Protein AF-A0A1I0G043-F1 (afdb_monomer_lite)

Secondary structure (DSSP, 8-state):
---EEE--S--B--SSPPSSHHHHHHTBHHHHHHTSPEEEEEEEEE--BTTBPPEEEEEEEEEEEEEEPSTT-EEEEEEEEEESSPPTTSPP-EEEEEESS---SHHHHHHHHHHHHHTHHHHHHHHHHS------

InterPro domains:
  IPR012337 Ribonuclease H-like superfamily [SSF53098] (2-127)
  IPR047768 Transposase for transposon Tn5-like [PTHR37319] (3-129)

Sequence (136 aa):
MNWLVRSKHNRNLAEQSPTTEEEEQVNKLWHKTEKSTALGQINFTYRRRGKAESREVIQTLYQSRQILPGKRGIEVTCIIAKEEEPVAGIKPIICRLITNGLISTKDEAIELINWYRARWEIDVFFHVVVPLKSYN

Structure (mmCIF, N/CA/C/O backbone):
data_AF-A0A1I0G043-F1
#
_entry.id   AF-A0A1I0G043-F1
#
loop_
_atom_site.group_PDB
_atom_site.id
_atom_site.type_symbol
_atom_site.label_atom_id
_atom_site.label_alt_id
_atom_site.label_comp_id
_atom_site.label_asym_id
_atom_site.label_entity_id
_atom_site.label_seq_id
_atom_site.pdbx_PDB_ins_code
_atom_site.Cartn_x
_atom_site.Cartn_y
_atom_site.Cartn_z
_atom_site.occupancy
_atom_site.B_iso_or_equiv
_atom_site.auth_seq_id
_atom_site.auth_comp_id
_atom_site.auth_asym_id
_atom_site.auth_atom_id
_atom_site.pdbx_PDB_model_num
ATOM 1 N N . MET A 1 1 ? -1.604 -18.276 -10.552 1.00 72.81 1 MET A N 1
ATOM 2 C CA . MET A 1 1 ? -2.395 -17.996 -9.332 1.00 72.81 1 MET A CA 1
ATOM 3 C C . MET A 1 1 ? -2.104 -16.571 -8.886 1.00 72.81 1 MET A C 1
ATOM 5 O O . MET A 1 1 ? -0.935 -16.203 -8.889 1.00 72.81 1 MET A O 1
ATOM 9 N N . ASN A 1 2 ? -3.135 -15.790 -8.548 1.00 89.75 2 ASN A N 1
ATOM 10 C CA . ASN A 1 2 ? -2.985 -14.420 -8.046 1.00 89.75 2 ASN A CA 1
ATOM 11 C C . ASN A 1 2 ? -2.899 -14.410 -6.519 1.00 89.75 2 ASN A C 1
ATOM 13 O O . ASN A 1 2 ? -3.556 -15.216 -5.862 1.00 89.75 2 ASN A O 1
ATOM 17 N N . TRP A 1 3 ? -2.081 -13.522 -5.961 1.00 94.62 3 TRP A N 1
ATOM 18 C CA . TRP A 1 3 ? -1.849 -13.432 -4.521 1.00 94.62 3 TRP A CA 1
ATOM 19 C C . TRP A 1 3 ? -1.793 -11.983 -4.049 1.00 94.62 3 TRP A C 1
ATOM 21 O O . TRP A 1 3 ? -1.403 -11.084 -4.790 1.00 94.62 3 TRP A O 1
ATOM 31 N N . LEU A 1 4 ? -2.154 -11.765 -2.786 1.00 95.69 4 LEU A N 1
ATOM 32 C CA . LEU A 1 4 ? -2.081 -10.477 -2.105 1.00 95.69 4 LEU A CA 1
ATOM 33 C C . LEU A 1 4 ? -1.532 -10.703 -0.698 1.00 95.69 4 LEU A C 1
ATOM 35 O O . LEU A 1 4 ? -2.106 -11.456 0.086 1.00 95.69 4 LEU A O 1
ATOM 39 N N . VAL A 1 5 ? -0.409 -10.068 -0.372 1.00 95.44 5 VAL A N 1
ATOM 40 C CA . VAL A 1 5 ? 0.308 -10.324 0.883 1.00 95.44 5 VAL A CA 1
ATOM 41 C C . VAL A 1 5 ? 0.645 -9.013 1.579 1.00 95.44 5 VAL A C 1
ATOM 43 O O . VAL A 1 5 ? 1.163 -8.085 0.959 1.00 95.44 5 VAL A O 1
ATOM 46 N N . ARG A 1 6 ? 0.417 -8.945 2.898 1.00 95.81 6 ARG A N 1
ATOM 47 C CA . ARG A 1 6 ? 0.951 -7.847 3.715 1.00 95.81 6 ARG A CA 1
ATOM 48 C C . ARG A 1 6 ? 2.447 -8.029 3.888 1.00 95.81 6 ARG A C 1
ATOM 50 O O . ARG A 1 6 ? 2.893 -9.029 4.447 1.00 95.81 6 ARG A O 1
ATOM 57 N N . SER A 1 7 ? 3.225 -7.032 3.495 1.00 95.56 7 SER A N 1
ATOM 58 C CA . SER A 1 7 ? 4.649 -7.051 3.787 1.00 95.56 7 SER A CA 1
ATOM 59 C C . SER A 1 7 ? 4.922 -6.602 5.216 1.00 95.56 7 SER A C 1
ATOM 61 O O . SER A 1 7 ? 4.462 -5.547 5.655 1.00 95.56 7 SER A O 1
ATOM 63 N N . LYS A 1 8 ? 5.734 -7.386 5.926 1.00 93.81 8 LYS A N 1
ATOM 64 C CA . LYS A 1 8 ? 6.285 -7.019 7.235 1.00 93.81 8 LYS A CA 1
ATOM 65 C C . LYS A 1 8 ? 7.544 -6.152 7.117 1.00 93.81 8 LYS A C 1
ATOM 67 O O . LYS A 1 8 ? 7.790 -5.318 7.981 1.00 93.81 8 LYS A O 1
ATOM 72 N N . HIS A 1 9 ? 8.331 -6.339 6.058 1.00 93.38 9 HIS A N 1
ATOM 73 C CA . HIS A 1 9 ? 9.678 -5.774 5.937 1.00 93.38 9 HIS A CA 1
ATOM 74 C C . HIS A 1 9 ? 9.759 -4.673 4.876 1.00 93.38 9 HIS A C 1
ATOM 76 O O . HIS A 1 9 ? 9.035 -4.701 3.873 1.00 93.38 9 HIS A O 1
ATOM 82 N N . ASN A 1 10 ? 10.662 -3.714 5.097 1.00 94.44 10 ASN A N 1
ATOM 83 C CA . ASN A 1 10 ? 11.075 -2.728 4.104 1.00 94.44 10 ASN A CA 1
ATOM 84 C C . ASN A 1 10 ? 12.298 -3.263 3.356 1.00 94.44 10 ASN A C 1
ATOM 86 O O . ASN A 1 10 ? 13.415 -3.205 3.866 1.00 94.44 10 ASN A O 1
ATOM 90 N N . ARG A 1 11 ? 12.062 -3.879 2.197 1.00 92.62 11 ARG A N 1
ATOM 91 C CA . ARG A 1 11 ? 13.116 -4.558 1.438 1.00 92.62 11 ARG A CA 1
ATOM 92 C C . ARG A 1 11 ? 14.032 -3.534 0.772 1.00 92.62 11 ARG A C 1
ATOM 94 O O . ARG A 1 11 ? 13.555 -2.490 0.333 1.00 92.62 11 ARG A O 1
ATOM 101 N N . ASN A 1 12 ? 15.321 -3.848 0.699 1.00 92.88 12 ASN A N 1
ATOM 102 C CA . ASN A 1 12 ? 16.228 -3.144 -0.199 1.00 92.88 12 ASN A CA 1
ATOM 103 C C . ASN A 1 12 ? 15.955 -3.612 -1.637 1.00 92.88 12 ASN A C 1
ATOM 105 O O . ASN A 1 12 ? 15.625 -4.782 -1.839 1.00 92.88 12 ASN A O 1
ATOM 109 N N . LEU A 1 13 ? 16.031 -2.694 -2.594 1.00 91.56 13 LEU A N 1
ATOM 110 C CA . LEU A 1 13 ? 15.864 -2.967 -4.020 1.00 91.56 13 LEU A CA 1
ATOM 111 C C . LEU A 1 13 ? 17.181 -2.935 -4.794 1.00 91.56 13 LEU A C 1
ATOM 113 O O . LEU A 1 13 ? 17.222 -3.443 -5.909 1.00 91.56 13 LEU A O 1
ATOM 117 N N . ALA A 1 14 ? 18.233 -2.338 -4.233 1.00 85.88 14 ALA A N 1
ATOM 118 C CA . ALA A 1 14 ? 19.546 -2.347 -4.859 1.00 85.88 14 ALA A CA 1
ATOM 119 C C . ALA A 1 14 ? 20.186 -3.738 -4.742 1.00 85.88 14 ALA A C 1
ATOM 121 O O . ALA A 1 14 ? 20.084 -4.391 -3.701 1.00 85.88 14 ALA A O 1
ATOM 122 N N . GLU A 1 15 ? 20.853 -4.180 -5.809 1.00 76.56 15 GLU A N 1
ATOM 123 C CA . GLU A 1 15 ? 21.669 -5.402 -5.787 1.00 76.56 15 GLU A CA 1
ATOM 124 C C . GLU A 1 15 ? 22.975 -5.195 -5.015 1.00 76.56 15 GLU A C 1
ATOM 126 O O . GLU A 1 15 ? 23.466 -6.111 -4.359 1.00 76.56 15 GLU A O 1
ATOM 131 N N . GLN A 1 16 ? 23.518 -3.978 -5.076 1.00 78.06 16 GLN A N 1
ATOM 132 C CA . GLN A 1 16 ? 24.727 -3.582 -4.366 1.00 78.06 16 GLN A CA 1
ATOM 133 C C . GLN A 1 16 ? 24.370 -2.923 -3.035 1.00 78.06 16 GLN A C 1
ATOM 135 O O . GLN A 1 16 ? 23.345 -2.244 -2.908 1.00 78.06 16 GLN A O 1
ATOM 140 N N . SER A 1 17 ? 25.227 -3.126 -2.035 1.00 81.50 17 SER A N 1
ATOM 141 C CA . SER A 1 17 ? 25.097 -2.438 -0.755 1.00 81.50 17 SER A CA 1
ATOM 142 C C . SER A 1 17 ? 25.218 -0.924 -0.961 1.00 81.50 17 SER A C 1
ATOM 144 O O . SER A 1 17 ? 26.100 -0.492 -1.704 1.00 81.50 17 SER A O 1
ATOM 146 N N . PRO A 1 18 ? 24.351 -0.120 -0.325 1.00 83.81 18 PRO A N 1
ATOM 147 C CA . PRO A 1 18 ? 24.419 1.333 -0.423 1.00 83.81 18 PRO A CA 1
ATOM 148 C C . PRO A 1 18 ? 25.740 1.843 0.159 1.00 83.81 18 PRO A C 1
ATOM 150 O O . PRO A 1 18 ? 26.252 1.274 1.125 1.00 83.81 18 PRO A O 1
ATOM 153 N N . THR A 1 19 ? 26.284 2.911 -0.424 1.00 87.12 19 THR A N 1
ATOM 154 C CA . THR A 1 19 ? 27.522 3.543 0.062 1.00 87.12 19 THR A CA 1
ATOM 155 C C . THR A 1 19 ? 27.247 4.711 1.006 1.00 87.12 19 THR A C 1
ATOM 157 O O . THR A 1 19 ? 28.114 5.088 1.792 1.00 87.12 19 THR A O 1
ATOM 160 N N . THR A 1 20 ? 26.021 5.241 0.977 1.00 89.69 20 THR A N 1
ATOM 161 C CA . THR A 1 20 ? 25.546 6.323 1.845 1.00 89.69 20 THR A CA 1
ATOM 162 C C . THR A 1 20 ? 24.177 5.999 2.456 1.00 89.69 20 THR A C 1
ATOM 164 O O . THR A 1 20 ? 23.413 5.186 1.928 1.00 89.69 20 THR A O 1
ATOM 167 N N . GLU A 1 21 ? 23.835 6.648 3.573 1.00 87.25 21 GLU A N 1
ATOM 168 C CA . GLU A 1 21 ? 22.521 6.490 4.223 1.00 87.25 21 GLU A CA 1
ATOM 169 C C . GLU A 1 21 ? 21.368 6.985 3.331 1.00 87.25 21 GLU A C 1
ATOM 171 O O . GLU A 1 21 ? 20.286 6.392 3.301 1.00 87.25 21 GLU A O 1
ATOM 176 N N . GLU A 1 22 ? 21.608 8.045 2.555 1.00 87.25 22 GLU A N 1
ATOM 177 C CA . GLU A 1 22 ? 20.644 8.570 1.587 1.00 87.25 22 GLU A CA 1
ATOM 178 C C . GLU A 1 22 ? 20.356 7.546 0.484 1.00 87.25 22 GLU A C 1
ATOM 180 O O . GLU A 1 22 ? 19.191 7.256 0.193 1.00 87.25 22 GLU A O 1
ATOM 185 N N . GLU A 1 23 ? 21.398 6.922 -0.074 1.00 84.31 23 GLU A N 1
ATOM 186 C CA . GLU A 1 23 ? 21.250 5.826 -1.034 1.00 84.31 23 GLU A CA 1
ATOM 187 C C . GLU A 1 23 ? 20.498 4.641 -0.430 1.00 84.31 23 GLU A C 1
ATOM 189 O O . GLU A 1 23 ? 19.640 4.051 -1.093 1.00 84.31 23 GLU A O 1
ATOM 194 N N . GLU A 1 24 ? 20.778 4.283 0.827 1.00 86.81 24 GLU A N 1
ATOM 195 C CA . GLU A 1 24 ? 20.054 3.211 1.503 1.00 86.81 24 GLU A CA 1
ATOM 196 C C . GLU A 1 24 ? 18.554 3.515 1.560 1.00 86.81 24 GLU A C 1
ATOM 198 O O . GLU A 1 24 ? 17.729 2.659 1.215 1.00 86.81 24 GLU A O 1
ATOM 203 N N . GLN A 1 25 ? 18.198 4.728 1.980 1.00 86.94 25 GLN A N 1
ATOM 204 C CA . GLN A 1 25 ? 16.816 5.147 2.164 1.00 86.94 25 GLN A CA 1
ATOM 205 C C . GLN A 1 25 ? 16.060 5.230 0.833 1.00 86.94 25 GLN A C 1
ATOM 207 O O . GLN A 1 25 ? 14.924 4.748 0.749 1.00 86.94 25 GLN A O 1
ATOM 212 N N . VAL A 1 26 ? 16.684 5.781 -0.212 1.00 89.69 26 VAL A N 1
ATOM 213 C CA . VAL A 1 26 ? 16.096 5.902 -1.558 1.00 89.69 26 VAL A CA 1
ATOM 214 C C . VAL A 1 26 ? 15.906 4.531 -2.214 1.00 89.69 26 VAL A C 1
ATOM 216 O O . VAL A 1 26 ? 14.951 4.320 -2.966 1.00 89.69 26 VAL A O 1
ATOM 219 N N . ASN A 1 27 ? 16.752 3.554 -1.880 1.00 91.50 27 ASN A N 1
ATOM 220 C CA . ASN A 1 27 ? 16.648 2.189 -2.394 1.00 91.50 27 ASN A CA 1
ATOM 221 C C . ASN A 1 27 ? 15.662 1.296 -1.631 1.00 91.50 27 ASN A C 1
ATOM 223 O O . ASN A 1 27 ? 15.416 0.156 -2.038 1.00 91.50 27 ASN A O 1
ATOM 227 N N . LYS A 1 28 ? 15.034 1.792 -0.561 1.00 95.06 28 LYS A N 1
ATOM 228 C CA . LYS A 1 28 ? 13.998 1.038 0.147 1.00 95.06 28 LYS A CA 1
ATOM 229 C C . LYS A 1 28 ? 12.692 0.965 -0.642 1.00 95.06 28 LYS A C 1
ATOM 231 O O . LYS A 1 28 ? 12.152 1.971 -1.103 1.00 95.06 28 LYS A O 1
ATOM 236 N N . LEU A 1 29 ? 12.103 -0.228 -0.659 1.00 96.69 29 LEU A N 1
ATOM 237 C CA . LEU A 1 29 ? 10.846 -0.535 -1.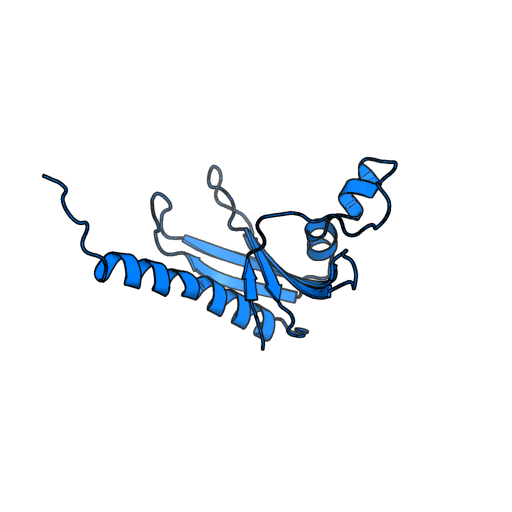339 1.00 96.69 29 LEU A CA 1
ATOM 238 C C . LEU A 1 29 ? 9.712 0.442 -0.996 1.00 96.69 29 LEU A C 1
ATOM 240 O O . LEU A 1 29 ? 9.047 0.977 -1.887 1.00 96.69 29 LEU A O 1
ATOM 244 N N . TRP A 1 30 ? 9.483 0.681 0.299 1.00 97.25 30 TRP A N 1
ATOM 245 C CA . TRP A 1 30 ? 8.375 1.540 0.725 1.00 97.25 30 TRP A CA 1
ATOM 246 C C . TRP A 1 30 ? 8.659 3.019 0.511 1.00 97.25 30 TRP A C 1
ATOM 248 O O . TRP A 1 30 ? 7.713 3.761 0.289 1.00 97.25 30 TRP A O 1
ATOM 258 N N . HIS A 1 31 ? 9.929 3.429 0.492 1.00 96.44 31 HIS A N 1
ATOM 259 C CA . HIS A 1 31 ? 10.291 4.797 0.134 1.00 96.44 31 HIS A CA 1
ATOM 260 C C . HIS A 1 31 ? 9.955 5.077 -1.332 1.00 96.44 31 HIS A C 1
ATOM 262 O O . HIS A 1 31 ? 9.235 6.029 -1.615 1.00 96.44 31 HIS A O 1
ATOM 268 N N . LYS A 1 32 ? 10.382 4.202 -2.256 1.00 96.12 32 LYS A N 1
ATOM 269 C CA . LYS A 1 32 ? 10.051 4.343 -3.685 1.00 96.12 32 LYS A CA 1
ATOM 270 C C . LYS A 1 32 ? 8.546 4.327 -3.937 1.00 96.12 32 LYS A C 1
ATOM 272 O O . LYS A 1 32 ? 8.050 5.119 -4.727 1.00 96.12 32 LYS A O 1
ATOM 277 N N . THR A 1 33 ? 7.816 3.452 -3.243 1.00 97.12 33 THR A N 1
ATOM 278 C CA . THR A 1 33 ? 6.356 3.380 -3.395 1.00 97.12 33 THR A CA 1
ATOM 279 C C . THR A 1 33 ? 5.676 4.645 -2.869 1.00 97.12 33 THR A C 1
ATOM 281 O O . THR A 1 33 ? 4.811 5.179 -3.544 1.00 97.12 33 THR A O 1
ATOM 284 N N . GLU A 1 34 ? 6.069 5.165 -1.707 1.00 96.25 34 GLU A N 1
ATOM 285 C CA . GLU A 1 34 ? 5.464 6.374 -1.119 1.00 96.25 34 GLU A CA 1
ATOM 286 C C . GLU A 1 34 ? 5.822 7.659 -1.883 1.00 96.25 34 GLU A C 1
ATOM 288 O O . GLU A 1 34 ? 5.074 8.628 -1.845 1.00 96.25 34 GLU A O 1
ATOM 293 N N . LYS A 1 35 ? 6.948 7.664 -2.608 1.00 96.44 35 LYS A N 1
ATOM 294 C CA . LYS A 1 35 ? 7.348 8.759 -3.506 1.00 96.44 35 LYS A CA 1
ATOM 295 C C . LYS A 1 35 ? 6.674 8.721 -4.881 1.00 96.44 35 LYS A C 1
ATOM 297 O O . LYS A 1 35 ? 6.878 9.646 -5.662 1.00 96.44 35 LYS A O 1
ATOM 302 N N . SER A 1 36 ? 5.897 7.681 -5.186 1.00 96.06 36 SER A N 1
ATOM 303 C CA . SER A 1 36 ? 5.072 7.652 -6.397 1.00 96.06 36 SER A CA 1
ATOM 304 C C . SER A 1 36 ? 3.953 8.695 -6.336 1.00 96.06 36 SER A C 1
ATOM 306 O O . SER A 1 36 ? 3.615 9.217 -5.270 1.00 96.06 36 SER A O 1
ATOM 308 N N . THR A 1 37 ? 3.350 8.987 -7.486 1.00 96.38 37 THR A N 1
ATOM 309 C CA . THR A 1 37 ? 2.141 9.810 -7.533 1.00 96.38 37 THR A CA 1
ATOM 310 C C . THR A 1 37 ? 1.012 9.113 -6.777 1.00 96.38 37 THR A C 1
ATOM 312 O O . THR A 1 37 ? 0.747 7.929 -6.988 1.00 96.38 37 THR A O 1
ATOM 315 N N . ALA A 1 38 ? 0.333 9.855 -5.902 1.00 97.50 38 ALA A N 1
ATOM 316 C CA . ALA A 1 38 ? -0.835 9.345 -5.200 1.00 97.50 38 ALA A CA 1
ATOM 317 C C . ALA A 1 38 ? -1.921 8.927 -6.207 1.00 97.50 38 ALA A C 1
ATOM 319 O O . ALA A 1 38 ? -2.305 9.708 -7.077 1.00 97.50 38 ALA A O 1
ATOM 320 N N . LEU A 1 39 ? -2.443 7.707 -6.062 1.00 97.25 39 LEU A N 1
ATOM 321 C CA . LEU A 1 39 ? -3.567 7.208 -6.861 1.00 97.25 39 LEU A CA 1
ATOM 322 C C . LEU A 1 39 ? -4.902 7.838 -6.440 1.00 97.25 39 LEU A C 1
ATOM 324 O O . LEU A 1 39 ? -5.866 7.832 -7.202 1.00 97.25 39 LEU A O 1
ATOM 328 N N . GLY A 1 40 ? -4.980 8.345 -5.212 1.00 97.50 40 GLY A N 1
ATOM 329 C CA . GLY A 1 40 ? -6.181 8.927 -4.628 1.00 97.50 40 GLY A CA 1
ATOM 330 C C . GLY A 1 40 ? -6.35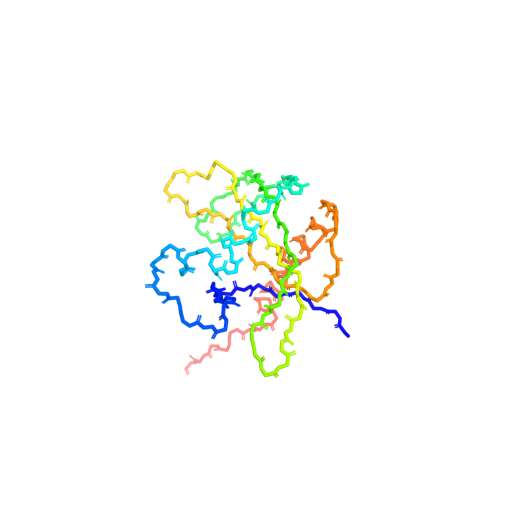0 8.505 -3.177 1.00 97.50 40 GLY A C 1
ATOM 331 O O . GLY A 1 40 ? -5.394 8.081 -2.529 1.00 97.50 40 GLY A O 1
ATOM 332 N N . GLN A 1 41 ? -7.573 8.620 -2.667 1.00 98.12 41 GLN A N 1
ATOM 333 C CA . GLN A 1 41 ? -7.891 8.337 -1.271 1.00 98.12 41 GLN A CA 1
ATOM 334 C C . GLN A 1 41 ? -9.024 7.320 -1.132 1.00 98.12 41 GLN A C 1
ATOM 336 O O . GLN A 1 41 ? -9.881 7.192 -2.009 1.00 98.12 41 GLN A O 1
ATOM 341 N N . ILE A 1 42 ? -9.030 6.631 0.007 1.00 97.12 42 ILE A N 1
ATOM 342 C CA . ILE A 1 42 ? -10.139 5.811 0.496 1.00 97.12 42 ILE A CA 1
ATOM 343 C C . ILE A 1 42 ? -10.571 6.337 1.866 1.00 97.12 42 ILE A C 1
ATOM 345 O O . ILE A 1 42 ? -9.722 6.672 2.690 1.00 97.12 42 ILE A O 1
ATOM 349 N N . ASN A 1 43 ? -11.880 6.388 2.111 1.00 96.75 43 ASN A N 1
ATOM 350 C CA . ASN A 1 43 ? -12.451 6.728 3.412 1.00 96.75 43 ASN A CA 1
ATOM 351 C C . ASN A 1 43 ? -13.260 5.545 3.951 1.00 96.75 43 ASN A C 1
ATOM 353 O O . ASN A 1 43 ? -13.968 4.873 3.195 1.00 96.75 43 ASN A O 1
ATOM 357 N N . PHE A 1 44 ? -13.133 5.266 5.243 1.00 93.69 44 PHE A N 1
ATOM 358 C CA . PHE A 1 44 ? -13.929 4.263 5.924 1.00 93.69 44 PHE A CA 1
ATOM 359 C C . PHE A 1 44 ? -13.943 4.445 7.440 1.00 93.69 44 PHE A C 1
ATOM 361 O O . PHE A 1 44 ? -12.958 4.846 8.056 1.00 93.69 44 PHE A O 1
ATOM 368 N N . THR A 1 45 ? -14.998 3.930 8.066 1.00 92.25 45 THR A N 1
ATOM 369 C CA . THR A 1 45 ? -15.025 3.714 9.511 1.00 92.25 45 THR A CA 1
ATOM 370 C C . THR A 1 45 ? -14.127 2.536 9.898 1.00 92.25 45 THR A C 1
ATOM 372 O O . THR A 1 45 ? -14.374 1.374 9.541 1.00 92.25 45 THR A O 1
ATOM 375 N N . TYR A 1 46 ? -13.074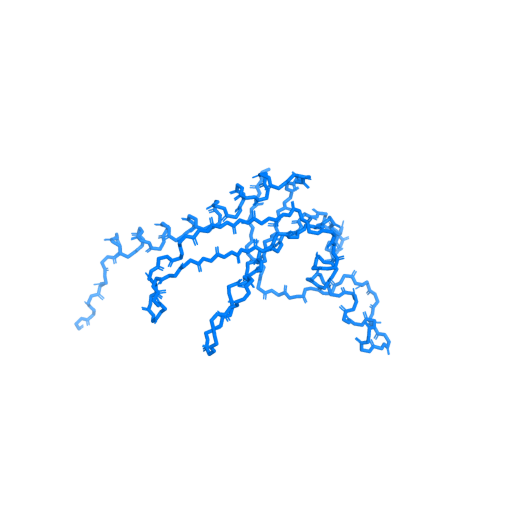 2.805 10.664 1.00 88.38 46 TYR A N 1
ATOM 376 C CA . TYR A 1 46 ? -12.312 1.783 11.365 1.00 88.38 46 TYR A CA 1
ATOM 377 C C . TYR A 1 46 ? -13.059 1.404 12.640 1.00 88.38 46 TYR A C 1
ATOM 379 O O . TYR A 1 46 ? -13.081 2.157 13.607 1.00 88.38 46 TYR A O 1
ATOM 387 N N . ARG A 1 47 ? -13.700 0.232 12.629 1.00 84.25 47 ARG A N 1
ATOM 388 C CA . ARG A 1 47 ? -14.448 -0.279 13.785 1.00 84.25 47 ARG A CA 1
ATOM 389 C C . ARG A 1 47 ? -13.510 -0.553 14.959 1.00 84.25 47 ARG A C 1
ATOM 391 O O . ARG A 1 47 ? -12.370 -0.975 14.752 1.00 84.25 47 ARG A O 1
ATOM 398 N N . ARG A 1 48 ? -14.028 -0.398 16.182 1.00 79.38 48 ARG A N 1
ATOM 399 C CA . ARG A 1 48 ? -13.307 -0.702 17.425 1.00 79.38 48 ARG A CA 1
ATOM 400 C C . ARG A 1 48 ? -12.686 -2.100 17.370 1.00 79.38 48 ARG A C 1
ATOM 402 O O . ARG A 1 48 ? -13.379 -3.086 17.119 1.00 79.38 48 ARG A O 1
ATOM 409 N N . ARG A 1 49 ? -11.376 -2.181 17.611 1.00 72.44 49 ARG A N 1
ATOM 410 C CA . ARG A 1 49 ? -10.603 -3.435 17.621 1.00 72.44 49 ARG A CA 1
ATOM 411 C C . ARG A 1 49 ? -9.545 -3.377 18.717 1.00 72.44 49 ARG A C 1
ATOM 413 O O . ARG A 1 49 ? -8.677 -2.503 18.709 1.00 72.44 49 ARG A O 1
ATOM 420 N N . GLY A 1 50 ? -9.605 -4.316 19.660 1.00 70.00 50 GLY A N 1
ATOM 421 C CA . GLY A 1 50 ? -8.743 -4.304 20.843 1.00 70.00 50 GLY A CA 1
ATOM 422 C C . GLY A 1 50 ? -8.946 -3.030 21.672 1.00 70.00 50 GLY A C 1
ATOM 423 O O . GLY A 1 50 ? -10.059 -2.751 22.109 1.00 70.00 50 GLY A O 1
ATOM 424 N N . LYS A 1 51 ? -7.869 -2.257 21.872 1.00 66.69 51 LYS A N 1
ATOM 425 C CA . LYS A 1 51 ? -7.874 -0.989 22.630 1.00 66.69 51 LYS A CA 1
ATOM 426 C C . LYS A 1 51 ? -8.192 0.256 21.786 1.00 66.69 51 LYS A C 1
ATOM 428 O O . LYS A 1 51 ? -8.316 1.333 22.353 1.00 66.69 51 LYS A O 1
ATOM 433 N N . ALA A 1 52 ? -8.259 0.142 20.458 1.00 70.44 52 ALA A N 1
ATOM 434 C CA . ALA A 1 52 ? -8.511 1.288 19.585 1.00 70.44 52 ALA A CA 1
ATOM 435 C C . ALA A 1 52 ? -10.017 1.519 19.430 1.00 70.44 52 ALA A C 1
ATOM 437 O O . ALA A 1 52 ? -10.723 0.603 19.003 1.00 70.44 52 ALA A O 1
ATOM 438 N N . GLU A 1 53 ? -10.479 2.729 19.753 1.00 83.31 53 GLU A N 1
ATOM 439 C CA . GLU A 1 53 ? -11.866 3.157 19.547 1.00 83.31 53 GLU A CA 1
ATOM 440 C C . GLU A 1 53 ? -12.225 3.257 18.061 1.00 83.31 53 GLU A C 1
ATOM 442 O O . GLU A 1 53 ? -11.356 3.331 17.186 1.00 83.31 53 GLU A O 1
ATOM 447 N N . SER A 1 54 ? -13.529 3.233 17.784 1.00 89.44 54 SER A N 1
ATOM 448 C CA . SER A 1 54 ? -14.033 3.408 16.424 1.00 89.44 54 SER A CA 1
ATOM 449 C C . SER A 1 54 ? -13.751 4.826 15.930 1.00 89.44 54 SER A C 1
ATOM 451 O O . SER A 1 54 ? -14.016 5.782 16.656 1.00 89.44 54 SER A O 1
ATOM 453 N N . ARG A 1 55 ? -13.246 4.976 14.702 1.00 91.56 55 ARG A N 1
ATOM 454 C CA . ARG A 1 55 ? -12.979 6.294 14.103 1.00 91.56 55 ARG A CA 1
ATOM 455 C C . ARG A 1 55 ? -13.093 6.283 12.586 1.00 91.56 55 ARG A C 1
ATOM 457 O O . ARG A 1 55 ? -12.903 5.238 11.966 1.00 91.56 55 ARG A O 1
ATOM 464 N N . GLU A 1 56 ? -13.353 7.445 12.003 1.00 93.88 56 GLU A N 1
ATOM 465 C CA . GLU A 1 56 ? -13.197 7.651 10.564 1.00 93.88 56 GLU A CA 1
ATOM 466 C C . GLU A 1 56 ? -11.713 7.675 10.198 1.00 93.88 56 GLU A C 1
ATOM 468 O O . GLU A 1 56 ? -10.883 8.194 10.947 1.00 93.88 56 GLU A O 1
ATOM 473 N N . VAL A 1 57 ? -11.381 7.055 9.069 1.00 94.75 57 VAL A N 1
ATOM 474 C CA . VAL A 1 57 ? -10.013 6.922 8.577 1.00 94.75 57 VAL A CA 1
ATOM 475 C C . VAL A 1 57 ? -10.001 7.257 7.098 1.00 94.75 57 VAL A C 1
ATOM 477 O O . VAL A 1 57 ? -10.588 6.545 6.283 1.00 94.75 57 VAL A O 1
ATOM 480 N N . ILE A 1 58 ? -9.258 8.305 6.755 1.00 97.56 58 ILE A N 1
ATOM 481 C CA . ILE A 1 58 ? -8.897 8.626 5.378 1.00 97.56 58 ILE A CA 1
ATOM 482 C C . ILE A 1 58 ? -7.495 8.081 5.148 1.00 97.56 58 ILE A C 1
ATOM 484 O O . ILE A 1 58 ? -6.599 8.303 5.960 1.00 97.56 58 ILE A O 1
ATOM 488 N N . GLN A 1 59 ? -7.292 7.345 4.059 1.00 98.06 59 GLN A N 1
ATOM 489 C CA . GLN A 1 59 ? -5.962 6.903 3.658 1.00 98.06 59 GLN A CA 1
ATOM 490 C C . GLN A 1 59 ? -5.638 7.363 2.247 1.00 98.06 59 GLN A C 1
ATOM 492 O O . GLN A 1 59 ? -6.435 7.140 1.334 1.00 98.06 59 GLN A O 1
ATOM 497 N N . THR A 1 60 ? -4.441 7.910 2.056 1.00 98.56 60 THR A N 1
ATOM 498 C CA . THR A 1 60 ? -3.880 8.124 0.722 1.00 98.56 60 THR A CA 1
ATOM 499 C C . THR A 1 60 ? -3.269 6.828 0.205 1.00 98.56 60 THR A C 1
ATOM 501 O O . THR A 1 60 ? -2.587 6.092 0.932 1.00 98.56 60 THR A O 1
ATOM 504 N N . LEU A 1 61 ? -3.558 6.536 -1.062 1.00 98.50 61 LEU A N 1
ATOM 505 C CA . LEU A 1 61 ? -3.127 5.346 -1.773 1.00 98.50 61 LEU A CA 1
ATOM 506 C C . LEU A 1 61 ? -1.955 5.678 -2.691 1.00 98.50 61 LEU A C 1
ATOM 508 O O . LEU A 1 61 ? -2.033 6.590 -3.511 1.00 98.50 61 LEU A O 1
ATOM 512 N N . TYR A 1 62 ? -0.902 4.879 -2.594 1.00 98.38 62 TYR A N 1
ATOM 513 C CA . TYR A 1 62 ? 0.255 4.933 -3.478 1.00 98.38 62 TYR A CA 1
ATOM 514 C C . TYR A 1 62 ? 0.488 3.563 -4.091 1.00 98.38 62 TYR A C 1
ATOM 516 O O . TYR A 1 62 ? 0.261 2.538 -3.437 1.00 98.38 62 TYR A O 1
ATOM 524 N N . GLN A 1 63 ? 0.993 3.544 -5.319 1.00 97.81 63 GLN A N 1
ATOM 525 C CA . GLN A 1 63 ? 1.318 2.316 -6.022 1.00 97.81 63 GLN A CA 1
ATOM 526 C C . GLN A 1 63 ? 2.637 2.466 -6.762 1.00 97.81 63 GLN A C 1
ATOM 528 O O . GLN A 1 63 ? 2.976 3.525 -7.277 1.00 97.81 63 GLN A O 1
ATOM 533 N N . SER A 1 64 ? 3.398 1.379 -6.820 1.00 97.00 64 SER A N 1
ATOM 534 C CA . SER A 1 64 ? 4.501 1.300 -7.766 1.00 97.00 64 SER A CA 1
ATOM 535 C C . SER A 1 64 ? 4.744 -0.130 -8.215 1.00 97.00 64 SER A C 1
ATOM 537 O O . SER A 1 64 ? 4.510 -1.086 -7.464 1.00 97.00 64 SER A O 1
ATOM 539 N N . ARG A 1 65 ? 5.246 -0.275 -9.441 1.00 96.38 65 ARG A N 1
ATOM 540 C CA . ARG A 1 65 ? 5.751 -1.546 -9.950 1.00 96.38 65 ARG A CA 1
ATOM 541 C C . ARG A 1 65 ? 7.233 -1.674 -9.611 1.00 96.38 65 ARG A C 1
ATOM 543 O O . ARG A 1 65 ? 7.994 -0.739 -9.832 1.00 96.38 65 ARG A O 1
ATOM 550 N N . GLN A 1 66 ? 7.623 -2.798 -9.018 1.00 95.50 66 GLN A N 1
ATOM 551 C CA . GLN A 1 66 ? 8.977 -3.028 -8.511 1.00 95.50 66 GLN A CA 1
ATOM 552 C C . GLN A 1 66 ? 9.438 -4.446 -8.839 1.00 95.50 66 GLN A C 1
ATOM 554 O O . GLN A 1 66 ? 8.629 -5.372 -8.892 1.00 95.50 66 GLN A O 1
ATOM 559 N N . ILE A 1 67 ? 10.747 -4.632 -8.985 1.00 94.94 67 ILE A N 1
ATOM 560 C CA . ILE A 1 67 ? 11.369 -5.957 -9.054 1.00 94.94 67 ILE A CA 1
ATOM 561 C C . ILE A 1 67 ? 12.034 -6.216 -7.706 1.00 94.94 67 ILE A C 1
ATOM 563 O O . ILE A 1 67 ? 12.925 -5.479 -7.290 1.00 94.94 67 ILE A O 1
ATOM 567 N N . LEU A 1 68 ? 11.581 -7.246 -6.995 1.00 93.00 68 LEU A N 1
ATOM 568 C CA . LEU A 1 68 ? 12.222 -7.676 -5.758 1.00 93.00 68 LEU A CA 1
ATOM 569 C C . LEU A 1 68 ? 13.512 -8.443 -6.082 1.00 93.00 68 LEU A C 1
ATOM 571 O O . LEU A 1 68 ? 13.472 -9.326 -6.948 1.00 93.00 68 LEU A O 1
ATOM 575 N N . PRO A 1 69 ? 14.623 -8.171 -5.374 1.00 90.12 69 PRO A N 1
ATOM 576 C CA . PRO A 1 69 ? 15.884 -8.862 -5.606 1.00 90.12 69 PRO A CA 1
ATOM 577 C C . PRO A 1 69 ? 15.803 -10.339 -5.195 1.00 90.12 69 PRO A C 1
ATOM 579 O O . PRO A 1 69 ? 15.071 -10.726 -4.280 1.00 90.12 69 PRO A O 1
ATOM 582 N N . GLY A 1 70 ? 16.578 -11.173 -5.883 1.00 86.06 70 GLY A N 1
ATOM 583 C CA . GLY A 1 70 ? 16.645 -12.622 -5.697 1.00 86.06 70 GLY A CA 1
ATOM 584 C C . GLY A 1 70 ? 17.131 -13.307 -6.974 1.00 86.06 70 GLY A C 1
ATOM 585 O O . GLY A 1 70 ? 17.219 -12.667 -8.015 1.00 86.06 70 GLY A O 1
ATOM 586 N N . LYS A 1 71 ? 17.401 -14.621 -6.929 1.00 83.69 71 LYS A N 1
ATOM 587 C CA . LYS A 1 71 ? 18.046 -15.366 -8.037 1.00 83.69 71 LYS A CA 1
ATOM 588 C C . LYS A 1 71 ? 17.422 -15.177 -9.430 1.00 83.69 71 LYS A C 1
ATOM 590 O O . LYS A 1 71 ? 18.114 -15.381 -10.416 1.00 83.69 71 LYS A O 1
ATOM 595 N N . ARG A 1 72 ? 16.124 -14.874 -9.521 1.00 86.94 72 ARG A N 1
ATOM 596 C CA . ARG A 1 72 ? 15.420 -14.656 -10.798 1.00 86.94 72 ARG A CA 1
ATOM 597 C C . ARG A 1 72 ? 14.705 -13.306 -10.891 1.00 86.94 72 ARG A C 1
ATOM 599 O O . ARG A 1 72 ? 14.044 -13.065 -11.891 1.00 86.94 72 ARG A O 1
ATOM 606 N N . GLY A 1 73 ? 14.816 -12.459 -9.861 1.00 90.62 73 GLY A N 1
ATOM 607 C CA . GLY A 1 73 ? 13.933 -11.307 -9.674 1.00 90.62 73 GLY A CA 1
ATOM 608 C C . GLY A 1 73 ? 12.456 -11.719 -9.569 1.00 90.62 73 GLY A C 1
ATOM 609 O O . GLY A 1 73 ? 12.030 -12.749 -10.090 1.00 90.62 73 GLY A O 1
ATOM 610 N N . ILE A 1 74 ? 11.639 -10.954 -8.854 1.00 92.88 74 ILE A N 1
ATOM 611 C CA . ILE A 1 74 ? 10.182 -11.140 -8.919 1.00 92.88 74 ILE A CA 1
ATOM 612 C C . ILE A 1 74 ? 9.547 -9.783 -9.104 1.00 92.88 74 ILE A C 1
ATOM 614 O O . ILE A 1 74 ? 9.674 -8.910 -8.248 1.00 92.88 74 ILE A O 1
ATOM 618 N N . GLU A 1 75 ? 8.851 -9.622 -10.218 1.00 95.25 75 GLU A N 1
ATOM 619 C CA . GLU A 1 75 ? 8.119 -8.404 -10.495 1.00 95.25 75 GLU A CA 1
ATOM 620 C C . GLU A 1 75 ? 6.803 -8.393 -9.706 1.00 95.25 75 GLU A C 1
ATOM 622 O O . GLU A 1 75 ? 6.032 -9.360 -9.707 1.00 95.25 75 GLU A O 1
ATOM 627 N N . VAL A 1 76 ? 6.555 -7.292 -9.004 1.00 96.50 76 VAL A N 1
ATOM 628 C CA . VAL A 1 76 ? 5.423 -7.139 -8.095 1.00 96.50 76 VAL A CA 1
ATOM 629 C C . VAL A 1 76 ? 4.854 -5.728 -8.149 1.00 96.50 76 VAL A C 1
ATOM 631 O O . VAL A 1 76 ? 5.561 -4.753 -8.399 1.00 96.50 76 VAL A O 1
ATOM 634 N N . THR A 1 77 ? 3.568 -5.610 -7.846 1.00 97.75 77 THR A N 1
ATOM 635 C CA . THR A 1 77 ? 2.912 -4.334 -7.581 1.00 97.75 77 THR A CA 1
ATOM 636 C C . THR A 1 77 ? 2.885 -4.118 -6.079 1.00 97.75 77 THR A C 1
ATOM 638 O O . THR A 1 77 ? 2.406 -4.967 -5.325 1.00 97.75 77 THR A O 1
ATOM 641 N N . CYS A 1 78 ? 3.410 -2.979 -5.647 1.00 97.75 78 CYS A N 1
ATOM 642 C CA . CYS A 1 78 ? 3.419 -2.551 -4.258 1.00 97.75 78 CYS A CA 1
ATOM 643 C C . CYS A 1 78 ? 2.350 -1.493 -4.042 1.00 97.75 78 CYS A C 1
ATOM 645 O O . CYS A 1 78 ? 2.227 -0.582 -4.853 1.00 97.75 78 CYS A O 1
ATOM 647 N N . ILE A 1 79 ? 1.609 -1.610 -2.942 1.00 98.25 79 ILE A N 1
ATOM 648 C CA . ILE A 1 79 ? 0.517 -0.703 -2.587 1.00 98.25 79 ILE A CA 1
ATOM 649 C C . ILE A 1 79 ? 0.745 -0.225 -1.159 1.00 98.25 79 ILE A C 1
ATOM 651 O O . ILE A 1 79 ? 0.942 -1.040 -0.249 1.00 98.25 79 ILE A O 1
ATOM 655 N N . ILE A 1 80 ? 0.698 1.088 -0.956 1.00 98.38 80 ILE A N 1
ATOM 656 C CA . ILE A 1 80 ? 0.633 1.700 0.370 1.00 98.38 80 ILE A CA 1
ATOM 657 C C . ILE A 1 80 ? -0.745 2.331 0.527 1.00 98.38 80 ILE A C 1
ATOM 659 O O . ILE A 1 80 ? -1.145 3.124 -0.313 1.00 98.38 80 ILE A O 1
ATOM 663 N N . ALA A 1 81 ? -1.428 2.018 1.625 1.00 97.94 81 ALA A N 1
ATOM 664 C CA . ALA A 1 81 ? -2.516 2.837 2.147 1.00 97.94 81 ALA A CA 1
ATOM 665 C C . ALA A 1 81 ? -2.062 3.422 3.484 1.00 97.94 81 ALA A C 1
ATOM 667 O O . ALA A 1 81 ? -1.812 2.672 4.438 1.00 97.94 81 ALA A O 1
ATOM 668 N N . LYS A 1 82 ? -1.888 4.741 3.528 1.00 97.56 82 LYS A N 1
ATOM 669 C CA . LYS A 1 82 ? -1.354 5.475 4.679 1.00 97.56 82 LYS A CA 1
ATOM 670 C C . LYS A 1 82 ? -2.430 6.403 5.222 1.00 97.56 82 LYS A C 1
ATOM 672 O O . LYS A 1 82 ? -2.960 7.201 4.467 1.00 97.56 82 LYS A O 1
ATOM 677 N N . GLU A 1 83 ? -2.756 6.256 6.504 1.00 96.88 83 GLU A N 1
ATOM 678 C CA . GLU A 1 83 ? -3.690 7.142 7.203 1.00 96.88 83 GLU A CA 1
ATOM 679 C C . GLU A 1 83 ? -3.209 8.593 7.169 1.00 96.88 83 GLU A C 1
ATOM 681 O O . GLU A 1 83 ? -2.062 8.881 7.523 1.00 96.88 83 GLU A O 1
ATOM 686 N N . GLU A 1 84 ? -4.109 9.469 6.740 1.00 96.31 84 GLU A N 1
ATOM 687 C CA . GLU A 1 84 ? -3.971 10.916 6.827 1.00 96.31 84 GLU A CA 1
ATOM 688 C C . GLU A 1 84 ? -4.402 11.390 8.211 1.00 96.31 84 GLU A C 1
ATOM 690 O O . GLU A 1 84 ? -5.293 10.800 8.820 1.00 96.31 84 GLU A O 1
ATOM 695 N N . GLU A 1 85 ? -3.746 12.444 8.699 1.00 93.56 85 GLU A N 1
ATOM 696 C CA . GLU A 1 85 ? -4.070 13.102 9.975 1.00 93.56 85 GLU A CA 1
ATOM 697 C C . GLU A 1 85 ? -4.346 12.114 11.131 1.00 93.56 85 GLU A C 1
ATOM 699 O O . GLU A 1 85 ? -5.410 12.137 11.757 1.00 93.56 85 GLU A O 1
ATOM 704 N N . PRO A 1 86 ? -3.403 11.199 11.436 1.00 91.25 86 PRO A N 1
ATOM 705 C CA . PRO A 1 86 ? -3.623 10.195 12.462 1.00 91.25 86 PRO A CA 1
ATOM 706 C C . PRO A 1 86 ? -3.830 10.851 13.829 1.00 91.25 86 PRO A C 1
ATOM 708 O O . PRO A 1 86 ? -3.121 11.784 14.210 1.00 91.25 86 PRO A O 1
ATOM 711 N N . VAL A 1 87 ? -4.765 10.304 14.607 1.00 88.88 87 VAL A N 1
ATOM 712 C CA . VAL A 1 87 ? -5.052 10.781 15.967 1.00 88.88 87 VAL A CA 1
ATOM 713 C C . VAL A 1 87 ? -3.784 10.754 16.825 1.00 88.88 87 VAL A C 1
ATOM 715 O O . VAL A 1 87 ? -3.121 9.718 16.935 1.00 88.88 87 VAL A O 1
ATOM 718 N N . ALA A 1 88 ? -3.480 11.882 17.471 1.00 90.31 88 ALA A N 1
ATOM 719 C CA . ALA A 1 88 ? -2.308 12.035 18.326 1.00 90.31 88 ALA A CA 1
ATOM 720 C C . ALA A 1 88 ? -2.235 10.937 19.402 1.00 90.31 88 ALA A C 1
ATOM 722 O O . ALA A 1 88 ? -3.232 10.568 20.021 1.00 90.31 88 ALA A O 1
ATOM 723 N N . GLY A 1 89 ? -1.038 10.386 19.608 1.00 88.88 89 GLY A N 1
ATOM 724 C CA . GLY A 1 89 ? -0.809 9.288 20.552 1.00 88.88 89 GLY A CA 1
ATOM 725 C C . GLY A 1 89 ? -1.295 7.911 20.078 1.00 88.88 89 GLY A C 1
ATOM 726 O O . GLY A 1 89 ? -0.978 6.911 20.722 1.00 88.88 89 GLY A O 1
ATOM 727 N N . ILE A 1 90 ? -2.000 7.813 18.942 1.00 88.44 90 ILE A N 1
ATOM 728 C CA . ILE A 1 90 ? -2.407 6.538 18.343 1.00 88.44 90 ILE A CA 1
ATOM 729 C C . ILE A 1 90 ? -1.512 6.227 17.146 1.00 88.44 90 ILE A C 1
ATOM 731 O O . ILE A 1 90 ? -1.289 7.058 16.269 1.00 88.44 90 ILE A O 1
ATOM 735 N N . LYS A 1 91 ? -1.009 4.990 17.083 1.00 89.12 91 LYS A N 1
ATOM 736 C CA . LYS A 1 91 ? -0.194 4.540 15.954 1.00 89.12 91 LYS A CA 1
ATOM 737 C C . LYS A 1 91 ? -0.990 4.660 14.639 1.00 89.12 91 LYS A C 1
ATOM 739 O O . LYS A 1 91 ? -2.070 4.069 14.561 1.00 89.12 91 LYS A O 1
ATOM 744 N N . PRO A 1 92 ? -0.452 5.333 13.605 1.00 92.50 92 PRO A N 1
ATOM 745 C CA . PRO A 1 92 ? -1.128 5.463 12.320 1.00 92.50 92 PRO A CA 1
ATOM 746 C C . PRO A 1 92 ? -1.357 4.111 11.641 1.00 92.50 92 PRO A C 1
ATOM 748 O O . PRO A 1 92 ? -0.518 3.200 11.708 1.00 92.50 92 PRO A O 1
ATOM 751 N N . ILE A 1 93 ? -2.473 3.992 10.933 1.00 92.25 93 ILE A N 1
ATOM 752 C CA . ILE A 1 93 ? -2.798 2.833 10.116 1.00 92.25 93 ILE A CA 1
ATOM 753 C C . ILE A 1 93 ? -2.028 2.944 8.805 1.00 92.25 93 ILE A C 1
ATOM 755 O O . ILE A 1 93 ? -2.336 3.746 7.926 1.00 92.25 93 ILE A O 1
ATOM 759 N N . ILE A 1 94 ? -1.026 2.077 8.665 1.00 95.50 94 ILE A N 1
ATOM 760 C CA . ILE A 1 94 ? -0.282 1.904 7.421 1.00 95.50 94 ILE A CA 1
ATOM 761 C C . ILE A 1 94 ? -0.403 0.450 6.967 1.00 95.50 94 ILE A C 1
ATOM 763 O O . ILE A 1 94 ? 0.031 -0.498 7.644 1.00 95.50 94 ILE A O 1
ATOM 767 N N . CYS A 1 95 ? -0.989 0.279 5.788 1.00 95.31 95 CYS A N 1
ATOM 768 C CA . CYS A 1 95 ? -1.070 -0.983 5.073 1.00 95.31 95 CYS A CA 1
ATOM 769 C C . CYS A 1 95 ? -0.060 -0.973 3.929 1.00 95.31 95 CYS A C 1
ATOM 771 O O . CYS A 1 95 ? -0.051 -0.068 3.106 1.00 95.31 95 CYS A O 1
ATOM 773 N N . ARG A 1 96 ? 0.799 -1.993 3.898 1.00 97.94 96 ARG A N 1
ATOM 774 C CA . ARG A 1 96 ? 1.805 -2.216 2.857 1.00 97.94 96 ARG A CA 1
ATOM 775 C C . ARG A 1 96 ? 1.553 -3.581 2.256 1.00 97.94 96 ARG A C 1
ATOM 777 O O . ARG A 1 96 ? 1.806 -4.594 2.918 1.00 97.94 96 ARG A O 1
ATOM 784 N N . LEU A 1 97 ? 0.997 -3.600 1.056 1.00 97.75 97 LEU A N 1
ATOM 785 C CA . LEU A 1 97 ? 0.610 -4.816 0.357 1.00 97.75 97 LEU A CA 1
ATOM 786 C C . LEU A 1 97 ? 1.488 -5.023 -0.871 1.00 97.75 97 LEU A C 1
ATOM 788 O O . LEU A 1 97 ? 1.999 -4.071 -1.459 1.00 97.75 97 LEU A O 1
ATOM 792 N N . ILE A 1 98 ? 1.668 -6.286 -1.231 1.00 97.56 98 ILE A N 1
ATOM 793 C CA . ILE A 1 98 ? 2.355 -6.713 -2.443 1.00 97.56 98 ILE A CA 1
ATOM 794 C C . ILE A 1 98 ? 1.437 -7.704 -3.157 1.00 97.56 98 ILE A C 1
ATOM 796 O O . ILE A 1 98 ? 0.857 -8.578 -2.506 1.00 97.56 98 ILE A O 1
ATOM 800 N N . THR A 1 99 ? 1.326 -7.584 -4.477 1.00 97.38 99 THR A N 1
ATOM 801 C CA . THR A 1 99 ? 0.616 -8.535 -5.343 1.00 97.38 99 THR A CA 1
ATOM 802 C C . THR A 1 99 ? 1.379 -8.778 -6.646 1.00 97.38 99 THR A C 1
ATOM 804 O O . THR A 1 99 ? 2.177 -7.942 -7.069 1.00 97.38 99 THR A O 1
ATOM 807 N N . ASN A 1 100 ? 1.135 -9.913 -7.303 1.00 96.12 100 ASN A N 1
ATOM 808 C CA . ASN A 1 100 ? 1.558 -10.129 -8.687 1.00 96.12 100 ASN A CA 1
ATOM 809 C C . ASN A 1 100 ? 0.649 -9.419 -9.704 1.00 96.12 100 ASN A C 1
ATOM 811 O O . ASN A 1 100 ? 1.084 -9.219 -10.835 1.00 96.12 100 ASN A O 1
ATOM 815 N N . GLY A 1 101 ? -0.575 -9.043 -9.316 1.00 94.31 101 GLY A N 1
ATOM 816 C CA . GLY A 1 101 ? -1.533 -8.366 -10.189 1.00 94.31 101 GLY A CA 1
ATOM 817 C C . GLY A 1 101 ? -1.043 -6.997 -10.661 1.00 94.31 101 GLY A C 1
ATOM 818 O O . GLY A 1 101 ? -0.329 -6.292 -9.941 1.00 94.31 101 GLY A O 1
ATOM 819 N N . LEU A 1 102 ? -1.418 -6.622 -11.881 1.00 94.38 102 LEU A N 1
ATOM 820 C CA . LEU A 1 102 ? -1.239 -5.263 -12.384 1.00 94.38 102 LEU A CA 1
ATOM 821 C C . LEU A 1 102 ? -2.397 -4.398 -11.893 1.00 94.38 102 LEU A C 1
ATOM 823 O O . LEU A 1 102 ? -3.540 -4.839 -11.888 1.00 94.38 102 LEU A O 1
ATOM 827 N N . ILE A 1 103 ? -2.065 -3.195 -11.436 1.00 93.25 103 ILE A N 1
ATOM 828 C CA . ILE A 1 103 ? -3.006 -2.217 -10.891 1.00 93.25 103 ILE A CA 1
ATOM 829 C C . ILE A 1 103 ? -2.571 -0.876 -11.437 1.00 93.25 103 ILE A C 1
ATOM 831 O O . ILE A 1 103 ? -1.394 -0.522 -11.330 1.00 93.25 103 ILE A O 1
ATOM 835 N N . SER A 1 104 ? -3.518 -0.154 -12.007 1.00 89.25 104 SER A N 1
ATOM 836 C CA . SER A 1 104 ? -3.286 1.149 -12.620 1.00 89.25 104 SER A CA 1
ATOM 837 C C . SER A 1 104 ? -4.252 2.212 -12.112 1.00 89.25 104 SER A C 1
ATOM 839 O O . SER A 1 104 ? -3.975 3.402 -12.246 1.00 89.25 104 SER A O 1
ATOM 841 N N . THR A 1 105 ? -5.357 1.802 -11.487 1.00 96.44 105 THR A N 1
ATOM 842 C CA . THR A 1 105 ? -6.409 2.716 -11.050 1.00 96.44 105 THR A CA 1
ATOM 843 C C . THR A 1 105 ? -6.571 2.738 -9.535 1.00 96.44 105 THR A C 1
ATOM 845 O O . THR A 1 105 ? -6.210 1.810 -8.806 1.00 96.44 105 THR A O 1
ATOM 848 N N . LYS A 1 106 ? -7.166 3.832 -9.057 1.00 97.50 106 LYS A N 1
ATOM 849 C CA . LYS A 1 106 ? -7.577 3.992 -7.663 1.00 97.50 106 LYS A CA 1
ATOM 850 C C . LYS A 1 106 ? -8.545 2.890 -7.225 1.00 97.50 106 LYS A C 1
ATOM 852 O O . LYS A 1 106 ? -8.376 2.346 -6.138 1.00 97.50 106 LYS A O 1
ATOM 857 N N . ASP A 1 107 ? -9.536 2.564 -8.051 1.00 97.81 107 ASP A N 1
ATOM 858 C CA . ASP A 1 107 ? -10.614 1.646 -7.669 1.00 97.81 107 ASP A CA 1
ATOM 859 C C . ASP A 1 107 ? -10.110 0.201 -7.548 1.00 97.81 107 ASP A C 1
ATOM 861 O O . ASP A 1 107 ? -10.440 -0.481 -6.578 1.00 97.81 107 ASP A O 1
ATOM 865 N N . GLU A 1 108 ? -9.201 -0.226 -8.431 1.00 97.00 108 GLU A N 1
ATOM 866 C CA . GLU A 1 108 ? -8.492 -1.508 -8.296 1.00 97.00 108 GLU A CA 1
ATOM 867 C C . GLU A 1 108 ? -7.659 -1.563 -6.998 1.00 97.00 108 GLU A C 1
ATOM 869 O O . GLU A 1 108 ? -7.650 -2.568 -6.284 1.00 97.00 108 GLU A O 1
ATOM 874 N N . ALA A 1 109 ? -6.964 -0.474 -6.641 1.00 97.25 109 ALA A N 1
ATOM 875 C CA . ALA A 1 109 ? -6.215 -0.413 -5.386 1.00 97.25 109 ALA A CA 1
ATOM 876 C C . ALA A 1 109 ? -7.146 -0.475 -4.159 1.00 97.25 109 ALA A C 1
ATOM 878 O O . ALA A 1 109 ? -6.839 -1.173 -3.188 1.00 97.25 109 ALA A O 1
ATOM 879 N N . ILE A 1 110 ? -8.292 0.217 -4.206 1.00 97.31 110 ILE A N 1
ATOM 880 C CA . ILE A 1 110 ? -9.335 0.176 -3.170 1.00 97.31 110 ILE A CA 1
ATOM 881 C C . ILE A 1 110 ? -9.863 -1.246 -2.991 1.00 97.31 110 ILE A C 1
ATOM 883 O O . ILE A 1 110 ? -9.996 -1.702 -1.853 1.00 97.31 110 ILE A O 1
ATOM 887 N N . GLU A 1 111 ? -10.126 -1.957 -4.085 1.00 96.00 111 GLU A N 1
ATOM 888 C CA . GLU A 1 111 ? -10.594 -3.339 -4.046 1.00 96.00 111 GLU A CA 1
ATOM 889 C C . GLU A 1 111 ? -9.618 -4.235 -3.273 1.00 96.00 111 GLU A C 1
ATOM 891 O O . GLU A 1 111 ? -10.020 -4.903 -2.317 1.00 96.00 111 GLU A O 1
ATOM 896 N N . LEU A 1 112 ? -8.319 -4.174 -3.580 1.00 95.75 112 LEU A N 1
ATOM 897 C CA . LEU A 1 112 ? -7.323 -4.982 -2.868 1.00 95.75 112 LEU A CA 1
ATOM 898 C C . LEU A 1 112 ? -7.168 -4.584 -1.398 1.00 95.75 112 LEU A C 1
ATOM 900 O O . LEU A 1 112 ? -6.977 -5.446 -0.533 1.00 95.75 112 LEU A O 1
ATOM 904 N N . ILE A 1 113 ? -7.269 -3.292 -1.078 1.00 95.38 113 ILE A N 1
ATOM 905 C CA . ILE A 1 113 ? -7.295 -2.836 0.315 1.00 95.38 113 ILE A CA 1
ATOM 906 C C . ILE A 1 113 ? -8.517 -3.409 1.038 1.00 95.38 113 ILE A C 1
ATOM 908 O O . ILE A 1 113 ? -8.378 -3.891 2.163 1.00 95.38 113 ILE A O 1
ATOM 912 N N . ASN A 1 114 ? -9.686 -3.428 0.401 1.00 93.75 114 ASN A N 1
ATOM 913 C CA . ASN A 1 114 ? -10.900 -4.004 0.972 1.00 93.75 114 ASN A CA 1
ATOM 914 C C . ASN A 1 114 ? -10.787 -5.523 1.157 1.00 93.75 114 ASN A C 1
ATOM 916 O O . ASN A 1 114 ? -11.092 -6.012 2.246 1.00 93.75 114 ASN A O 1
ATOM 920 N N . TRP A 1 115 ? -10.246 -6.258 0.180 1.00 92.25 115 TRP A N 1
ATOM 921 C CA . TRP A 1 115 ? -9.955 -7.690 0.324 1.00 92.25 115 TRP A CA 1
ATOM 922 C C . TRP A 1 115 ? -9.016 -7.958 1.502 1.00 92.25 115 TRP A C 1
ATOM 924 O O . TRP A 1 115 ? -9.259 -8.836 2.329 1.00 92.25 115 TRP A O 1
ATOM 934 N N . TYR A 1 116 ? -7.954 -7.160 1.644 1.00 91.94 116 TYR A N 1
ATOM 935 C CA . TYR A 1 116 ? -7.046 -7.298 2.776 1.00 91.94 116 TYR A CA 1
ATOM 936 C C . TYR A 1 116 ? -7.708 -6.937 4.115 1.00 91.94 116 TYR A C 1
ATOM 938 O O . TYR A 1 116 ? -7.435 -7.575 5.135 1.00 91.94 116 TYR A O 1
ATOM 946 N N . ARG A 1 117 ? -8.588 -5.931 4.144 1.00 88.88 117 ARG A N 1
ATOM 947 C CA . ARG A 1 117 ? -9.351 -5.549 5.345 1.00 88.88 117 ARG A CA 1
ATOM 948 C C . ARG A 1 117 ? -10.329 -6.641 5.780 1.00 88.88 117 ARG A C 1
ATOM 950 O O . ARG A 1 117 ? -10.510 -6.808 6.990 1.00 88.88 117 ARG A O 1
ATOM 957 N N . ALA A 1 118 ? -10.878 -7.400 4.829 1.00 86.44 118 ALA A N 1
ATOM 958 C CA . ALA A 1 118 ? -11.717 -8.573 5.075 1.00 86.44 118 ALA A CA 1
ATOM 959 C C . ALA A 1 118 ? -10.935 -9.763 5.654 1.00 86.44 118 ALA A C 1
ATOM 961 O O . ALA A 1 118 ? -11.535 -10.662 6.230 1.00 86.44 118 ALA A O 1
ATOM 962 N N . ARG A 1 119 ? -9.592 -9.756 5.619 1.00 80.88 119 ARG A N 1
ATOM 963 C CA . ARG A 1 119 ? -8.776 -10.852 6.174 1.00 80.88 119 ARG A CA 1
ATOM 964 C C . ARG A 1 119 ? -9.092 -11.179 7.634 1.00 80.88 119 ARG A C 1
ATOM 966 O O . ARG A 1 119 ? -8.904 -12.315 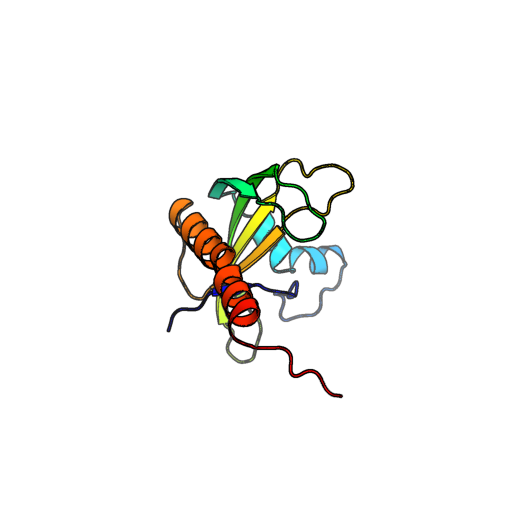8.035 1.00 80.88 119 ARG A O 1
ATOM 973 N N . TRP A 1 120 ? -9.583 -10.222 8.416 1.00 70.19 120 TRP A N 1
ATOM 974 C CA . TRP A 1 120 ? -9.980 -10.461 9.807 1.00 70.19 120 TRP A CA 1
ATOM 975 C C . TRP A 1 120 ? -11.195 -11.387 9.962 1.00 70.19 120 TRP A C 1
ATOM 977 O O . TRP A 1 120 ? -11.397 -11.913 11.050 1.00 70.19 120 TRP A O 1
ATOM 987 N N . GLU A 1 121 ? -11.984 -11.637 8.912 1.00 68.62 121 GLU A N 1
ATOM 988 C CA . GLU A 1 121 ? -13.054 -12.645 8.960 1.00 68.62 121 GLU A CA 1
ATOM 989 C C . GLU A 1 121 ? -12.500 -14.041 9.271 1.00 68.62 121 GLU A C 1
ATOM 991 O O . GLU A 1 121 ? -13.146 -14.819 9.972 1.00 68.62 121 GLU A O 1
ATOM 996 N N . ILE A 1 122 ? -11.257 -14.327 8.861 1.00 64.44 122 ILE A N 1
ATOM 997 C CA . ILE A 1 122 ? -10.592 -15.581 9.221 1.00 64.44 122 ILE A CA 1
ATOM 998 C C . ILE A 1 122 ? -10.295 -15.663 10.724 1.00 64.44 122 ILE A C 1
ATOM 1000 O O . ILE A 1 122 ? -10.412 -16.730 11.320 1.00 64.44 122 ILE A O 1
ATOM 1004 N N . ASP A 1 123 ? -9.963 -14.538 11.361 1.00 66.75 123 ASP A N 1
ATOM 1005 C CA . ASP A 1 123 ? -9.676 -14.497 12.795 1.00 66.75 123 ASP A CA 1
ATOM 1006 C C . ASP A 1 123 ? -10.968 -14.703 13.603 1.00 66.75 123 ASP A C 1
ATOM 1008 O O . ASP A 1 123 ? -10.950 -15.383 14.627 1.00 66.75 123 ASP A O 1
ATOM 1012 N N . VAL A 1 124 ? -12.106 -14.188 13.114 1.00 67.31 124 VAL A N 1
ATOM 1013 C CA . VAL A 1 124 ? -13.436 -14.458 13.693 1.00 67.31 124 VAL A CA 1
ATOM 1014 C C . VAL A 1 124 ? -13.783 -15.940 13.579 1.00 67.31 124 VAL A C 1
ATOM 1016 O O . VAL A 1 124 ? -14.228 -16.535 14.559 1.00 67.31 124 VAL A O 1
ATOM 1019 N N . PHE A 1 125 ? -13.533 -16.557 12.421 1.00 67.31 125 PHE A N 1
ATOM 1020 C CA . PHE A 1 125 ? -13.741 -17.992 12.237 1.00 67.31 125 PHE A CA 1
ATOM 1021 C C . PHE A 1 125 ? -12.950 -18.814 13.267 1.00 67.31 125 PHE A C 1
ATOM 1023 O O . PHE A 1 125 ? -13.531 -19.645 13.966 1.00 67.31 125 PHE A O 1
ATOM 1030 N N . PHE A 1 126 ? -11.652 -18.543 13.439 1.00 67.75 126 PHE A N 1
ATOM 1031 C CA . PHE A 1 126 ? -10.840 -19.254 14.435 1.00 67.75 126 PHE A CA 1
ATOM 1032 C C . PHE A 1 126 ? -11.231 -18.938 15.885 1.00 67.75 126 PHE A C 1
ATOM 1034 O O . PHE A 1 126 ? -11.078 -19.804 16.743 1.00 67.75 126 PHE A O 1
ATOM 1041 N N . HIS A 1 127 ? -11.776 -17.751 16.166 1.00 64.94 127 HIS A N 1
ATOM 1042 C CA . HIS A 1 127 ? -1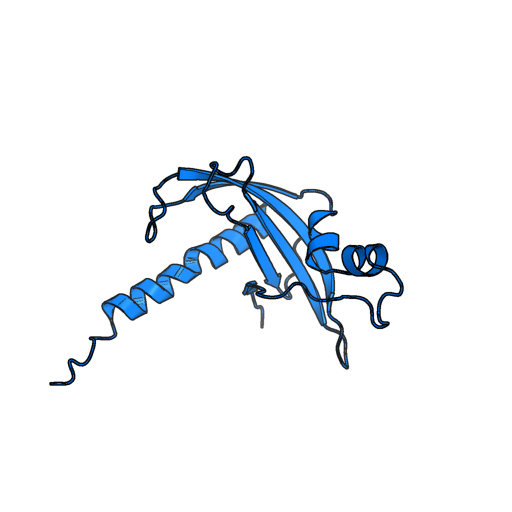2.289 -17.402 17.493 1.00 64.94 127 HIS A CA 1
ATOM 1043 C C . HIS A 1 127 ? -13.564 -18.176 17.867 1.00 64.94 127 HIS A C 1
ATOM 1045 O O . HIS A 1 127 ? -13.774 -18.472 19.039 1.00 64.94 127 HIS A O 1
ATOM 1051 N N . VAL A 1 128 ? -14.408 -18.509 16.885 1.00 71.25 128 VAL A N 1
ATOM 1052 C CA . VAL A 1 128 ? -15.688 -19.203 17.112 1.00 71.25 128 VAL A CA 1
ATOM 1053 C C . VAL A 1 128 ? -15.548 -20.729 17.035 1.00 71.25 128 VAL A C 1
ATOM 1055 O O . VAL A 1 128 ? -16.226 -21.437 17.775 1.00 71.25 128 VAL A O 1
ATOM 1058 N N . VAL A 1 129 ? -14.688 -21.256 16.154 1.00 68.38 129 VAL A N 1
ATOM 1059 C CA . VAL A 1 129 ? -14.692 -22.689 15.785 1.00 68.38 129 VAL A CA 1
ATOM 1060 C C . VAL A 1 129 ? -13.639 -23.527 16.522 1.00 68.38 129 VAL A C 1
ATOM 1062 O O . VAL A 1 129 ? -13.777 -24.748 16.586 1.00 68.38 129 VAL A O 1
ATOM 1065 N N . VAL A 1 130 ? -12.608 -22.922 17.125 1.00 59.62 130 VAL A N 1
ATOM 1066 C CA . VAL A 1 130 ? -11.615 -23.661 17.927 1.00 59.62 130 VAL A CA 1
ATOM 1067 C C . VAL A 1 130 ? -11.938 -23.495 19.417 1.00 59.62 130 VAL A C 1
ATOM 1069 O O . VAL A 1 130 ? -11.507 -22.509 20.017 1.00 59.62 130 VAL A O 1
ATOM 1072 N N . PRO A 1 131 ? -12.677 -24.422 20.059 1.00 55.75 131 PRO A N 1
ATOM 1073 C CA . PRO A 1 131 ? -12.832 -24.386 21.505 1.00 55.75 131 PRO A CA 1
ATOM 1074 C C . PRO A 1 131 ? -11.451 -24.536 22.152 1.00 55.75 131 PRO A C 1
ATOM 1076 O O . PRO A 1 131 ? -10.710 -25.480 21.860 1.00 55.75 131 PRO A O 1
ATOM 1079 N N . LEU A 1 132 ? -11.098 -23.596 23.032 1.00 54.97 132 LEU A N 1
ATOM 1080 C CA . LEU A 1 132 ? -9.953 -23.726 23.926 1.00 54.97 132 LEU A CA 1
ATOM 1081 C C . LEU A 1 132 ? -10.126 -25.036 24.698 1.00 54.97 132 LEU A C 1
ATOM 1083 O O . LEU A 1 132 ? -11.013 -25.145 25.542 1.00 54.97 132 LEU A O 1
ATOM 1087 N N . LYS A 1 133 ? -9.297 -26.044 24.409 1.00 51.81 133 LYS A N 1
ATOM 1088 C CA . LYS A 1 133 ? -9.162 -27.186 25.310 1.00 51.81 133 LYS A CA 1
ATOM 1089 C C . LYS A 1 133 ? -8.630 -26.646 26.632 1.00 51.81 133 LYS A C 1
ATOM 1091 O O . LYS A 1 133 ? -7.459 -26.287 26.730 1.00 51.81 133 LYS A O 1
ATOM 1096 N N . SER A 1 134 ? -9.509 -26.567 27.622 1.00 44.56 134 SER A N 1
ATOM 1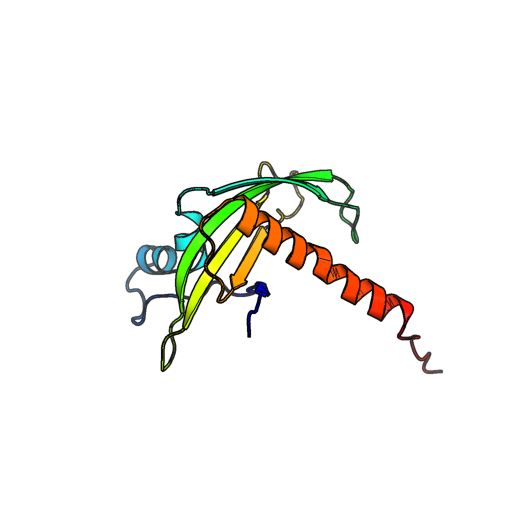097 C CA . SER A 1 134 ? -9.151 -26.433 29.025 1.00 44.56 134 SER A CA 1
ATOM 1098 C C . SER A 1 134 ? -8.290 -27.645 29.384 1.00 44.56 134 SER A C 1
ATOM 1100 O O . SER A 1 134 ? -8.797 -28.763 29.458 1.00 44.56 134 SER A O 1
ATOM 1102 N N . TYR A 1 135 ? -6.980 -27.453 29.521 1.00 43.56 135 TYR A N 1
ATOM 1103 C CA . TYR A 1 135 ? -6.156 -28.414 30.244 1.00 43.56 135 TYR A CA 1
ATOM 1104 C C . TYR A 1 135 ? -6.482 -28.225 31.728 1.00 43.56 135 TYR A C 1
ATOM 1106 O O . TYR A 1 135 ? -6.156 -27.181 32.294 1.00 43.56 135 TYR A O 1
ATOM 1114 N N . ASN A 1 136 ? -7.214 -29.193 32.286 1.00 46.94 136 ASN A N 1
ATOM 1115 C CA . ASN A 1 136 ? -7.280 -29.443 33.726 1.00 46.94 136 ASN A CA 1
ATOM 1116 C C . ASN A 1 136 ? -5.962 -30.059 34.196 1.00 46.94 136 ASN A C 1
ATOM 1118 O O . ASN A 1 136 ? -5.397 -30.862 33.414 1.00 46.94 136 ASN A O 1
#

Organism: NCBI:txid1123402

pLDDT: mean 88.12, std 12.47, range [43.56, 98.56]

Radius of gyration: 17.74 Å; chains: 1; bounding box: 43×42×46 Å

Foldseek 3Di:
DKDKDFDPDFAFQDPDDDPDPVSRQCRTPVSVQVPAPWLAKDWDWDPDDDPDHIDIWIWTKTWDWGWHDDPVTDIKIWMWTWTDPDDPPDDTDITIMIISDDDDHPVVNVVSVVVVVCVCVVVVVCVPPDPPPPDD